Protein AF-A0A4D7QNJ4-F1 (afdb_monomer_lite)

Structure (mmCIF, N/CA/C/O backbone):
data_AF-A0A4D7QNJ4-F1
#
_entry.id   AF-A0A4D7QNJ4-F1
#
loop_
_atom_site.group_PDB
_atom_site.id
_atom_site.type_symbol
_atom_site.label_atom_id
_atom_site.label_alt_id
_atom_site.label_comp_id
_atom_site.label_asym_id
_atom_site.label_entity_id
_atom_site.label_seq_id
_atom_site.pdbx_PDB_ins_code
_atom_site.Cartn_x
_atom_site.Cartn_y
_atom_site.Cartn_z
_atom_site.occupancy
_atom_site.B_iso_or_equiv
_atom_site.auth_seq_id
_atom_site.auth_comp_id
_atom_site.auth_asym_id
_atom_site.auth_atom_id
_atom_site.pdbx_PDB_model_num
ATOM 1 N N . MET A 1 1 ? 56.935 -8.175 -18.388 1.00 33.28 1 MET A N 1
ATOM 2 C CA . MET A 1 1 ? 55.769 -8.968 -18.833 1.00 33.28 1 MET A CA 1
ATOM 3 C C . MET A 1 1 ? 54.523 -8.322 -18.253 1.00 33.28 1 MET A C 1
ATOM 5 O O . MET A 1 1 ? 54.453 -8.173 -17.042 1.00 33.28 1 MET A O 1
ATOM 9 N N . ALA A 1 2 ? 53.622 -7.830 -19.104 1.00 36.97 2 ALA A N 1
ATOM 10 C CA . ALA A 1 2 ? 52.395 -7.164 -18.676 1.00 36.97 2 ALA A CA 1
ATOM 11 C C . ALA A 1 2 ? 51.372 -8.217 -18.231 1.00 36.97 2 ALA A C 1
ATOM 13 O O . ALA A 1 2 ? 51.020 -9.105 -19.008 1.00 36.97 2 ALA A O 1
ATOM 14 N N . VAL A 1 3 ? 50.931 -8.133 -16.978 1.00 37.56 3 VAL A N 1
ATOM 15 C CA . VAL A 1 3 ? 49.888 -9.000 -16.424 1.00 37.56 3 VAL A CA 1
ATOM 16 C C . VAL A 1 3 ? 48.551 -8.547 -17.014 1.00 37.56 3 VAL A C 1
ATOM 18 O O . VAL A 1 3 ? 48.117 -7.421 -16.780 1.00 37.56 3 VAL A O 1
ATOM 21 N N . LYS A 1 4 ? 47.920 -9.404 -17.824 1.00 42.66 4 LYS A N 1
ATOM 22 C CA . LYS A 1 4 ? 46.529 -9.218 -18.259 1.00 42.66 4 LYS A CA 1
ATOM 23 C C . LYS A 1 4 ? 45.621 -9.396 -17.036 1.00 42.66 4 LYS A C 1
ATOM 25 O O . LYS A 1 4 ? 45.792 -10.395 -16.339 1.00 42.66 4 LYS A O 1
ATOM 30 N N . PRO A 1 5 ? 44.674 -8.486 -16.758 1.00 44.09 5 PRO A N 1
ATOM 31 C CA . PRO A 1 5 ? 43.728 -8.709 -15.680 1.00 44.09 5 PRO A CA 1
ATOM 32 C C . PRO A 1 5 ? 42.749 -9.805 -16.106 1.00 44.09 5 PRO A C 1
ATOM 34 O O . PRO A 1 5 ? 42.059 -9.689 -17.120 1.00 44.09 5 PRO A O 1
ATOM 37 N N . GLU A 1 6 ? 42.745 -10.886 -15.335 1.00 45.19 6 GLU A N 1
ATOM 38 C CA . GLU A 1 6 ? 41.822 -12.008 -15.446 1.00 45.19 6 GLU A CA 1
ATOM 39 C C . GLU A 1 6 ? 40.376 -11.500 -15.343 1.00 45.19 6 GLU A C 1
ATOM 41 O O . GLU A 1 6 ? 39.986 -10.813 -14.394 1.00 45.19 6 GLU A O 1
ATOM 46 N N . SER A 1 7 ? 39.570 -11.842 -16.344 1.00 47.09 7 SER A N 1
ATOM 47 C CA . SER A 1 7 ? 38.121 -11.672 -16.368 1.00 47.09 7 SER A CA 1
ATOM 48 C C . SER A 1 7 ? 37.481 -12.577 -15.310 1.00 47.09 7 SER A C 1
ATOM 50 O O . SER A 1 7 ? 37.062 -13.689 -15.616 1.00 47.09 7 SER A O 1
ATOM 52 N N . GLY A 1 8 ? 37.468 -12.143 -14.049 1.00 48.84 8 GLY A N 1
ATOM 53 C CA . GLY A 1 8 ? 37.018 -13.010 -12.955 1.00 48.84 8 GLY A CA 1
ATOM 54 C C . GLY A 1 8 ? 36.753 -12.333 -11.613 1.00 48.84 8 GLY A C 1
ATOM 55 O O . GLY A 1 8 ? 36.593 -13.024 -10.613 1.00 48.84 8 GLY A O 1
ATOM 56 N N . ALA A 1 9 ? 36.683 -11.002 -11.547 1.00 50.28 9 ALA A N 1
ATOM 57 C CA . ALA A 1 9 ? 36.189 -10.331 -10.351 1.00 50.28 9 ALA A CA 1
ATOM 58 C C . ALA A 1 9 ? 34.663 -10.220 -10.458 1.00 50.28 9 ALA A C 1
ATOM 60 O O . ALA A 1 9 ? 34.171 -9.390 -11.222 1.00 50.28 9 ALA A O 1
ATOM 61 N N . HIS A 1 10 ? 33.914 -11.036 -9.706 1.00 58.84 10 HIS A N 1
ATOM 62 C CA . HIS A 1 10 ? 32.511 -10.743 -9.398 1.00 58.84 10 HIS A CA 1
ATOM 63 C C . HIS A 1 10 ? 32.478 -9.401 -8.660 1.00 58.84 10 HIS A C 1
ATOM 65 O O . HIS A 1 10 ? 32.550 -9.334 -7.434 1.00 58.84 10 HIS A O 1
ATOM 71 N N . GLN A 1 11 ? 32.448 -8.308 -9.417 1.00 59.81 11 GLN A N 1
ATOM 72 C CA . GLN A 1 11 ? 32.118 -7.019 -8.853 1.00 59.81 11 GLN A CA 1
ATOM 73 C C . GLN A 1 11 ? 30.676 -7.113 -8.359 1.00 59.81 11 GLN A C 1
ATOM 75 O O . GLN A 1 11 ? 29.846 -7.722 -9.042 1.00 59.81 11 GLN A O 1
ATOM 80 N N . PRO A 1 12 ? 30.359 -6.554 -7.180 1.00 74.50 12 PRO A N 1
ATOM 81 C CA . PRO A 1 12 ? 28.977 -6.500 -6.736 1.00 74.50 12 PRO A CA 1
ATOM 82 C C . PRO A 1 12 ? 28.162 -5.833 -7.843 1.00 74.50 12 PRO A C 1
ATOM 84 O O . PRO A 1 12 ? 28.628 -4.872 -8.456 1.00 74.50 12 PRO A O 1
ATOM 87 N N . GLU A 1 13 ? 26.967 -6.345 -8.123 1.00 69.12 13 GLU A N 1
ATOM 88 C CA . GLU A 1 13 ? 26.179 -5.924 -9.289 1.00 69.12 13 GLU A CA 1
ATOM 89 C C . GLU A 1 13 ? 25.971 -4.404 -9.355 1.00 69.12 13 GLU A C 1
ATOM 91 O O . GLU A 1 13 ? 25.893 -3.837 -10.439 1.00 69.12 13 GLU A O 1
ATOM 96 N N . ALA A 1 14 ? 25.979 -3.723 -8.204 1.00 72.19 14 ALA A N 1
ATOM 97 C CA . ALA A 1 14 ? 25.961 -2.266 -8.109 1.00 72.19 14 ALA A CA 1
ATOM 98 C C . ALA A 1 14 ? 27.151 -1.580 -8.812 1.00 72.19 14 ALA A C 1
ATOM 100 O O . ALA A 1 14 ? 26.962 -0.560 -9.471 1.00 72.19 14 ALA A O 1
ATOM 101 N N . LEU A 1 15 ? 28.365 -2.129 -8.701 1.00 76.94 15 LEU A N 1
ATOM 102 C CA . LEU A 1 15 ? 29.566 -1.608 -9.362 1.00 76.94 15 LEU A CA 1
ATOM 103 C C . LEU A 1 15 ? 29.558 -1.909 -10.864 1.00 76.94 15 LEU A C 1
ATOM 105 O O . LEU A 1 15 ? 29.879 -1.027 -11.658 1.00 76.94 15 LEU A O 1
ATOM 109 N N . ALA A 1 16 ? 29.130 -3.111 -11.259 1.00 76.31 16 ALA A N 1
ATOM 110 C CA . ALA A 1 16 ? 28.972 -3.464 -12.670 1.00 76.31 16 ALA A CA 1
ATOM 111 C C . ALA A 1 16 ? 27.920 -2.571 -13.355 1.00 76.31 16 ALA A C 1
ATOM 113 O O . ALA A 1 16 ? 28.169 -2.021 -14.426 1.00 76.31 16 ALA A O 1
ATOM 114 N N . LEU A 1 17 ? 26.783 -2.349 -12.689 1.00 74.50 17 LEU A N 1
ATOM 115 C CA . LEU A 1 17 ? 25.724 -1.457 -13.147 1.00 74.50 17 LEU A CA 1
ATOM 116 C C . LEU A 1 17 ? 26.192 0.002 -13.234 1.00 74.50 17 LEU A C 1
ATOM 118 O O . LEU A 1 17 ? 25.861 0.683 -14.199 1.00 74.50 17 LEU A O 1
ATOM 122 N N . ALA A 1 18 ? 26.961 0.487 -12.256 1.00 78.12 18 ALA A N 1
ATOM 123 C CA . ALA A 1 18 ? 27.496 1.847 -12.277 1.00 78.12 18 ALA A CA 1
ATOM 124 C C . ALA A 1 18 ? 28.514 2.050 -13.412 1.00 78.12 18 ALA A C 1
ATOM 126 O O . ALA A 1 18 ? 28.457 3.059 -14.117 1.00 78.12 18 ALA A O 1
ATOM 127 N N . ALA A 1 19 ? 29.416 1.084 -13.615 1.00 78.81 19 ALA A N 1
ATOM 128 C CA . ALA A 1 19 ? 30.393 1.116 -14.700 1.00 78.81 19 ALA A CA 1
ATOM 129 C C . ALA A 1 19 ? 29.715 1.090 -16.076 1.00 78.81 19 ALA A C 1
ATOM 131 O O . ALA A 1 19 ? 30.128 1.817 -16.980 1.00 78.81 19 ALA A O 1
ATOM 132 N N . GLU A 1 20 ? 28.655 0.297 -16.225 1.00 76.00 20 GLU A N 1
ATOM 133 C CA . GLU A 1 20 ? 27.904 0.229 -17.472 1.00 76.00 20 GLU A CA 1
ATOM 134 C C . GLU A 1 20 ? 27.041 1.485 -17.681 1.00 76.00 20 GLU A C 1
ATOM 136 O O . GLU A 1 20 ? 27.104 2.099 -18.741 1.00 76.00 20 GLU A O 1
ATOM 141 N N . ALA A 1 21 ? 26.345 1.988 -16.655 1.00 78.88 21 ALA A N 1
ATOM 142 C CA . ALA A 1 21 ? 25.593 3.243 -16.746 1.00 78.88 21 ALA A CA 1
ATOM 143 C C . ALA A 1 21 ? 26.484 4.437 -17.133 1.00 78.88 21 ALA A C 1
ATOM 145 O O . ALA A 1 21 ? 26.067 5.283 -17.923 1.00 78.88 21 ALA A O 1
ATOM 146 N N . ALA A 1 22 ? 27.727 4.496 -16.642 1.00 82.12 22 ALA A N 1
ATOM 147 C CA . ALA A 1 22 ? 28.691 5.525 -17.037 1.00 82.12 22 ALA A CA 1
ATOM 148 C C . ALA A 1 22 ? 29.005 5.498 -18.546 1.00 82.12 22 ALA A C 1
ATOM 150 O O . ALA A 1 22 ? 29.187 6.554 -19.151 1.00 82.12 22 ALA A O 1
ATOM 151 N N . ARG A 1 23 ? 29.015 4.312 -19.171 1.00 82.06 23 ARG A N 1
ATOM 152 C CA . ARG A 1 23 ? 29.205 4.146 -20.624 1.00 82.06 23 ARG A CA 1
ATOM 153 C C . ARG A 1 23 ? 27.970 4.558 -21.428 1.00 82.06 23 ARG A C 1
ATOM 155 O O . ARG A 1 23 ? 28.117 5.029 -22.550 1.00 82.06 23 ARG A O 1
ATOM 162 N N . HIS A 1 24 ? 26.779 4.458 -20.838 1.00 81.25 24 HIS A N 1
ATOM 163 C CA . HIS A 1 24 ? 25.489 4.823 -21.449 1.00 81.25 24 HIS A CA 1
ATOM 164 C C . HIS A 1 24 ? 24.980 6.209 -21.014 1.00 81.25 24 HIS A C 1
ATOM 166 O O . HIS A 1 24 ? 23.781 6.438 -20.849 1.00 81.25 24 HIS A O 1
ATOM 172 N N . GLY A 1 25 ? 25.892 7.164 -20.802 1.00 80.94 25 GLY A N 1
ATOM 173 C CA . GLY A 1 25 ? 25.535 8.558 -20.502 1.00 80.94 25 GLY A CA 1
ATOM 174 C C . GLY A 1 25 ? 24.864 8.760 -19.138 1.00 80.94 25 GLY A C 1
ATOM 175 O O . GLY A 1 25 ? 24.041 9.659 -18.977 1.00 80.94 25 GLY A O 1
ATOM 176 N N . GLY A 1 26 ? 25.180 7.904 -18.165 1.00 78.31 26 GLY A N 1
ATOM 177 C CA . GLY A 1 26 ? 24.622 7.929 -16.811 1.00 78.31 26 GLY A CA 1
ATOM 178 C C . GLY A 1 26 ? 23.257 7.252 -16.679 1.00 78.31 26 GLY A C 1
ATOM 179 O O . GLY A 1 26 ? 22.684 7.257 -15.590 1.00 78.31 26 GLY A O 1
ATOM 180 N N . LYS A 1 27 ? 22.722 6.663 -17.756 1.00 77.56 27 LYS A N 1
ATOM 181 C CA . LYS A 1 27 ? 21.469 5.903 -17.714 1.00 77.56 27 LYS A CA 1
ATOM 182 C C . LYS A 1 27 ? 21.762 4.421 -17.567 1.00 77.56 27 LYS A C 1
ATOM 184 O O . LYS A 1 27 ? 22.600 3.868 -18.270 1.00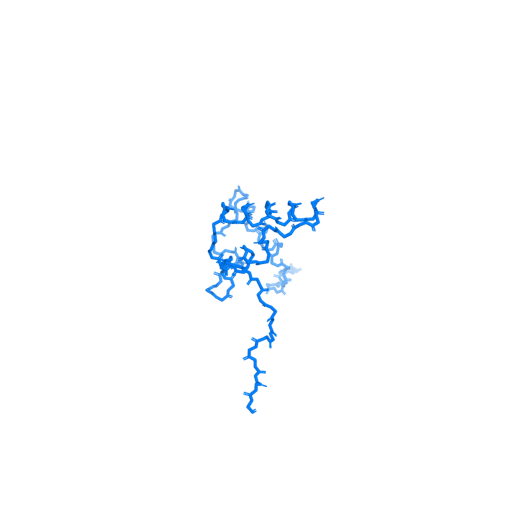 77.56 27 LYS A O 1
ATOM 189 N N . LYS A 1 28 ? 21.038 3.782 -16.654 1.00 73.94 28 LYS A N 1
ATOM 190 C CA . LYS A 1 28 ? 21.017 2.329 -16.526 1.00 73.94 28 LYS A CA 1
ATOM 191 C C . LYS A 1 28 ? 20.479 1.718 -17.832 1.00 73.94 28 LYS A C 1
ATOM 193 O O . LYS A 1 28 ? 19.373 2.093 -18.219 1.00 73.94 28 LYS A O 1
ATOM 198 N N . PRO A 1 29 ? 21.216 0.800 -18.476 1.00 75.38 29 PRO A N 1
ATOM 199 C CA . PRO A 1 29 ? 20.691 0.026 -19.597 1.00 75.38 29 PRO A CA 1
ATOM 200 C C . PRO A 1 29 ? 19.540 -0.883 -19.157 1.00 75.38 29 PRO A C 1
ATOM 202 O O . PRO A 1 29 ? 19.552 -1.399 -18.036 1.00 75.38 29 PRO A O 1
ATOM 205 N N . ASP A 1 30 ? 18.560 -1.084 -20.037 1.00 74.75 30 ASP A N 1
ATOM 206 C CA . ASP A 1 30 ? 17.345 -1.859 -19.744 1.00 74.75 30 ASP A CA 1
ATOM 207 C C . ASP A 1 30 ? 17.626 -3.353 -19.497 1.00 74.75 30 ASP A C 1
ATOM 209 O O . ASP A 1 30 ? 16.863 -4.029 -18.808 1.00 74.75 30 ASP A O 1
ATOM 213 N N . ASP A 1 31 ? 18.732 -3.864 -20.038 1.00 72.50 31 ASP A N 1
ATOM 214 C CA . ASP A 1 31 ? 19.177 -5.258 -19.973 1.00 72.50 31 ASP A CA 1
ATOM 215 C C . ASP A 1 31 ? 20.095 -5.565 -18.777 1.00 72.50 31 ASP A C 1
ATOM 217 O O . ASP A 1 31 ? 20.402 -6.729 -18.511 1.00 72.50 31 ASP A O 1
ATOM 221 N N . VAL A 1 32 ? 20.514 -4.546 -18.020 1.00 71.94 32 VAL A N 1
ATOM 222 C CA . VAL A 1 32 ? 21.454 -4.702 -16.903 1.00 71.94 32 VAL A CA 1
ATOM 223 C C . VAL A 1 32 ? 20.718 -4.599 -15.570 1.00 71.94 32 VAL A C 1
ATOM 225 O O . VAL A 1 32 ? 20.144 -3.569 -15.242 1.00 71.94 32 VAL A O 1
ATOM 228 N N . GLY A 1 33 ? 20.791 -5.636 -14.733 1.00 69.44 33 GLY A N 1
ATOM 229 C CA . GLY A 1 33 ? 20.267 -5.654 -13.359 1.00 69.44 33 GLY A CA 1
ATOM 230 C C . GLY A 1 33 ? 18.942 -6.406 -13.181 1.00 69.44 33 GLY A C 1
ATOM 231 O O . GLY A 1 33 ? 18.365 -6.933 -14.125 1.00 69.44 33 GLY A O 1
ATOM 232 N N . LEU A 1 34 ? 18.459 -6.480 -11.936 1.00 75.69 34 LEU A N 1
ATOM 233 C CA . LEU A 1 34 ? 17.281 -7.284 -11.593 1.00 75.69 34 LEU A CA 1
ATOM 234 C C . LEU A 1 34 ? 15.982 -6.659 -12.123 1.00 75.69 34 LEU A C 1
ATOM 236 O O . LEU A 1 34 ? 15.638 -5.526 -11.775 1.00 75.69 34 LEU A O 1
ATOM 240 N N . VAL A 1 35 ? 15.240 -7.431 -12.919 1.00 79.94 35 VAL A N 1
ATOM 241 C CA . VAL A 1 35 ? 13.874 -7.117 -13.357 1.00 79.94 35 VAL A CA 1
ATOM 242 C C . VAL A 1 35 ? 12.895 -7.955 -12.545 1.00 79.94 35 VAL A C 1
ATOM 244 O O . VAL A 1 35 ? 13.136 -9.133 -12.267 1.00 79.94 35 VAL A O 1
ATOM 247 N N . ALA A 1 36 ? 11.777 -7.351 -12.145 1.00 82.12 36 ALA A N 1
ATOM 248 C CA . ALA A 1 36 ? 10.740 -8.077 -11.433 1.00 82.12 36 ALA A CA 1
ATOM 249 C C . ALA A 1 36 ? 10.159 -9.184 -12.329 1.00 82.12 36 ALA A C 1
ATOM 251 O O . ALA A 1 36 ? 9.672 -8.937 -13.430 1.00 82.12 36 ALA A O 1
ATOM 252 N N . THR A 1 37 ? 10.204 -10.419 -11.838 1.00 84.56 37 THR A N 1
ATOM 253 C CA . THR A 1 37 ? 9.528 -11.560 -12.468 1.00 84.56 37 THR A CA 1
ATOM 254 C C . THR A 1 37 ? 8.050 -11.540 -12.084 1.00 84.56 37 THR A C 1
ATOM 256 O O . THR A 1 37 ? 7.715 -10.916 -11.083 1.00 84.56 37 THR A O 1
ATOM 259 N N . PRO A 1 38 ? 7.149 -12.292 -12.737 1.00 85.94 38 PRO A N 1
ATOM 260 C CA . PRO A 1 38 ? 5.762 -12.402 -12.272 1.00 85.94 38 PRO A CA 1
ATOM 261 C C . PRO A 1 38 ? 5.624 -12.831 -10.799 1.00 85.94 38 PRO A C 1
ATOM 263 O O . PRO A 1 38 ? 4.643 -12.489 -10.152 1.00 85.94 38 PRO A O 1
ATOM 266 N N . LYS A 1 39 ? 6.619 -13.550 -10.250 1.00 84.81 39 LYS A N 1
ATOM 267 C CA . LYS A 1 39 ? 6.658 -13.965 -8.836 1.00 84.81 39 LYS A CA 1
ATOM 268 C C . LYS A 1 39 ? 7.056 -12.843 -7.872 1.00 84.81 39 LYS A C 1
ATOM 270 O O . LYS A 1 39 ? 6.752 -12.934 -6.690 1.00 84.81 39 LYS A O 1
ATOM 275 N N . THR A 1 40 ? 7.781 -11.838 -8.357 1.00 85.69 40 THR A N 1
ATOM 276 C CA . THR A 1 40 ? 8.302 -10.706 -7.569 1.00 85.69 40 THR A CA 1
ATOM 277 C C . THR A 1 40 ? 7.751 -9.362 -8.040 1.00 85.69 40 THR A C 1
ATOM 279 O O . THR A 1 40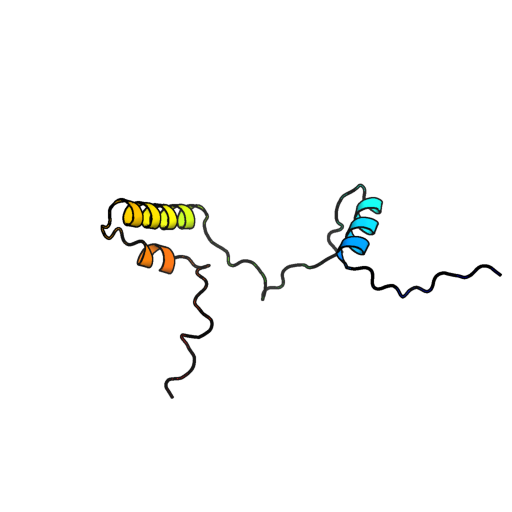 ? 8.143 -8.315 -7.530 1.00 85.69 40 THR A O 1
ATOM 282 N N . ALA A 1 41 ? 6.846 -9.387 -9.017 1.00 86.94 41 ALA A N 1
ATOM 283 C CA . ALA A 1 41 ? 6.155 -8.223 -9.522 1.00 86.94 41 ALA A CA 1
ATOM 284 C C . ALA A 1 41 ? 5.299 -7.620 -8.404 1.00 86.94 41 ALA A C 1
ATOM 286 O O . ALA A 1 41 ? 4.700 -8.359 -7.615 1.00 86.94 41 ALA A O 1
ATOM 287 N N . PRO A 1 42 ? 5.226 -6.283 -8.325 1.00 83.69 42 PRO A N 1
ATOM 288 C CA . PRO A 1 42 ? 4.348 -5.637 -7.370 1.00 83.69 42 PRO A CA 1
ATOM 289 C C . PRO A 1 42 ? 2.899 -6.043 -7.648 1.00 83.69 42 PRO A C 1
ATOM 291 O O . PRO A 1 42 ? 2.455 -6.078 -8.798 1.00 83.69 42 PRO A O 1
ATOM 294 N N . VAL A 1 43 ? 2.148 -6.315 -6.584 1.00 88.56 43 VAL A N 1
ATOM 295 C CA . VAL A 1 43 ? 0.703 -6.517 -6.692 1.00 88.56 43 VAL A CA 1
ATOM 296 C C . VAL A 1 43 ? 0.069 -5.176 -7.049 1.00 88.56 43 VAL A C 1
ATOM 298 O O . VAL A 1 43 ? 0.266 -4.179 -6.351 1.00 88.56 43 VAL A O 1
ATOM 301 N N . GLN A 1 44 ? -0.671 -5.135 -8.156 1.00 89.44 44 GLN A N 1
ATOM 302 C CA . GLN A 1 44 ? -1.342 -3.911 -8.577 1.00 89.44 44 GLN A CA 1
ATOM 303 C C . GLN A 1 44 ? -2.420 -3.512 -7.569 1.00 89.44 44 GLN A C 1
ATOM 305 O O . GLN A 1 44 ? -3.236 -4.323 -7.137 1.00 89.44 44 GLN A O 1
ATOM 310 N N . THR A 1 45 ? -2.422 -2.233 -7.206 1.00 89.62 45 THR A N 1
ATOM 311 C CA . THR A 1 45 ? -3.314 -1.665 -6.196 1.00 89.62 45 THR A CA 1
ATOM 312 C C . THR A 1 45 ? -3.551 -0.186 -6.487 1.00 89.62 45 THR A C 1
ATOM 314 O O . THR A 1 45 ? -2.753 0.468 -7.163 1.00 89.62 45 THR A O 1
ATOM 317 N N . SER A 1 46 ? -4.658 0.355 -5.987 1.00 93.88 46 SER A N 1
ATOM 318 C CA . SER A 1 46 ? -5.020 1.758 -6.187 1.00 93.88 46 SER A CA 1
ATOM 319 C C . SER A 1 46 ? -4.454 2.625 -5.064 1.00 93.88 46 SER A C 1
ATOM 321 O O . SER A 1 46 ? -4.739 2.371 -3.894 1.00 93.88 46 SER A O 1
ATOM 323 N N . SER A 1 47 ? -3.735 3.702 -5.409 1.00 94.75 47 SER A N 1
ATOM 324 C CA . SER A 1 47 ? -3.284 4.700 -4.421 1.00 94.75 47 SER A CA 1
ATOM 325 C C . SER A 1 47 ? -4.462 5.259 -3.622 1.00 94.75 47 SER A C 1
ATOM 327 O O . SER A 1 47 ? -4.442 5.252 -2.399 1.00 94.75 47 SER A O 1
ATOM 329 N N . ALA A 1 48 ? -5.558 5.611 -4.298 1.00 96.19 48 ALA A N 1
ATOM 330 C CA . ALA A 1 48 ? -6.746 6.141 -3.636 1.00 96.19 48 ALA A CA 1
ATOM 331 C C . ALA A 1 48 ? -7.391 5.134 -2.665 1.00 96.19 48 ALA A C 1
ATOM 333 O O . ALA A 1 48 ? -8.007 5.531 -1.677 1.00 96.19 48 ALA A O 1
ATOM 334 N N . ALA A 1 49 ? -7.286 3.827 -2.932 1.00 95.00 49 ALA A N 1
ATOM 335 C CA . ALA A 1 49 ? -7.755 2.811 -1.991 1.00 95.00 49 ALA A CA 1
ATOM 336 C C . ALA A 1 49 ? -6.880 2.766 -0.730 1.00 95.00 49 ALA A C 1
ATOM 338 O O . ALA A 1 49 ? -7.423 2.704 0.375 1.00 95.00 49 ALA A O 1
ATOM 339 N N . LYS A 1 50 ? -5.555 2.880 -0.888 1.00 94.81 50 LYS A N 1
ATOM 340 C CA . LYS A 1 50 ? -4.609 2.976 0.233 1.00 94.81 50 LYS A CA 1
ATOM 341 C C . LYS A 1 50 ? -4.863 4.208 1.086 1.00 94.81 50 LYS A C 1
ATOM 343 O O . LYS A 1 50 ? -4.966 4.085 2.302 1.00 94.81 50 LYS A O 1
ATOM 348 N N . ASP A 1 51 ? -5.056 5.359 0.453 1.00 97.81 51 ASP A N 1
ATOM 349 C CA . ASP A 1 51 ? -5.303 6.620 1.153 1.00 97.81 51 ASP A CA 1
ATOM 350 C C . ASP A 1 51 ? -6.575 6.546 2.007 1.00 97.81 51 ASP A C 1
ATOM 352 O O . ASP A 1 51 ? -6.597 6.978 3.162 1.00 97.81 51 ASP A O 1
ATOM 356 N N . ARG A 1 52 ? -7.637 5.922 1.476 1.00 96.75 52 ARG A N 1
ATOM 357 C CA . ARG A 1 52 ? -8.882 5.689 2.224 1.00 96.75 52 ARG A CA 1
ATOM 358 C C . ARG A 1 52 ? -8.683 4.758 3.419 1.00 96.75 52 ARG A C 1
ATOM 360 O O . ARG A 1 52 ? -9.200 5.056 4.495 1.00 96.75 52 ARG A O 1
ATOM 367 N N . ALA A 1 53 ? -7.963 3.650 3.245 1.00 96.50 53 ALA A N 1
ATOM 368 C CA . ALA A 1 53 ? -7.676 2.725 4.341 1.00 96.50 53 ALA A CA 1
ATOM 369 C C . ALA A 1 53 ? -6.833 3.406 5.432 1.00 96.50 53 ALA A C 1
ATOM 371 O O . ALA A 1 53 ? -7.200 3.364 6.605 1.00 96.50 53 ALA A O 1
ATOM 372 N N . ALA A 1 54 ? -5.776 4.125 5.043 1.00 96.88 54 ALA A N 1
ATOM 373 C CA . ALA A 1 54 ? -4.919 4.874 5.959 1.00 96.88 54 ALA A CA 1
ATOM 374 C C . ALA A 1 54 ? -5.697 5.952 6.727 1.00 96.88 54 ALA A C 1
ATOM 376 O O . ALA A 1 54 ? -5.544 6.087 7.938 1.00 96.88 54 ALA A O 1
ATOM 377 N N . THR A 1 55 ? -6.590 6.676 6.047 1.00 97.94 55 THR A N 1
ATOM 378 C CA . THR A 1 55 ? -7.444 7.687 6.687 1.00 97.94 55 THR A CA 1
ATOM 379 C C . THR A 1 55 ? -8.289 7.075 7.801 1.00 97.94 55 THR A C 1
ATOM 381 O O . THR A 1 55 ? -8.377 7.647 8.884 1.00 97.94 55 THR A O 1
ATOM 384 N N . LYS A 1 56 ? -8.882 5.898 7.566 1.00 97.38 56 LYS A N 1
ATOM 385 C CA . LYS A 1 56 ? -9.664 5.200 8.592 1.00 97.38 56 LYS A CA 1
ATOM 386 C C . LYS A 1 56 ? -8.798 4.787 9.775 1.00 97.38 56 LYS A C 1
ATOM 388 O O . LYS A 1 56 ? -9.171 5.103 10.895 1.00 97.38 56 LYS A O 1
ATOM 393 N N . VAL A 1 57 ? -7.626 4.189 9.536 1.00 97.62 57 VAL A N 1
ATOM 394 C CA . VAL A 1 57 ? -6.669 3.832 10.605 1.00 97.62 57 VAL A CA 1
ATOM 395 C C . VAL A 1 57 ? -6.343 5.042 11.480 1.00 97.62 57 VAL A C 1
ATOM 397 O O . VAL A 1 57 ? -6.422 4.966 12.704 1.00 97.62 57 VAL A O 1
ATOM 400 N N . LEU A 1 58 ? -6.019 6.178 10.858 1.00 97.75 58 LEU A N 1
ATOM 401 C CA . LEU A 1 58 ? -5.694 7.406 11.582 1.00 97.75 58 LEU A CA 1
ATOM 402 C C . LEU A 1 58 ? -6.897 7.935 12.375 1.00 97.75 58 LEU A C 1
ATOM 404 O O . LEU A 1 58 ? -6.747 8.336 13.528 1.00 97.75 58 LEU A O 1
ATOM 408 N N . GLN A 1 59 ? -8.098 7.911 11.793 1.00 97.88 59 GLN A N 1
ATOM 409 C CA . GLN A 1 59 ? -9.318 8.334 12.484 1.00 97.88 59 GLN A CA 1
ATOM 410 C C . GLN A 1 59 ? -9.657 7.432 13.675 1.00 97.88 59 GLN A C 1
ATOM 412 O O . GLN A 1 59 ? -10.059 7.947 14.719 1.00 97.88 59 GLN A O 1
ATOM 417 N N . GLU A 1 60 ? -9.498 6.114 13.553 1.00 97.75 60 GLU A N 1
ATOM 418 C CA . GLU A 1 60 ? -9.694 5.188 14.675 1.00 97.75 60 GLU A CA 1
ATOM 419 C C . GLU A 1 60 ? -8.676 5.430 15.777 1.00 97.75 60 GLU A C 1
ATOM 421 O O . GLU A 1 60 ? -9.065 5.602 16.929 1.00 97.75 60 GLU A O 1
ATOM 426 N N . GLY A 1 61 ? -7.391 5.529 15.424 1.00 96.69 61 GLY A N 1
ATOM 427 C CA . GLY A 1 61 ? -6.318 5.760 16.389 1.00 96.69 61 GLY A CA 1
ATOM 428 C C . GLY A 1 61 ? -6.494 7.061 17.175 1.00 96.69 61 GLY A C 1
ATOM 429 O O . GLY A 1 61 ? -6.235 7.094 18.374 1.00 96.69 61 GLY A O 1
ATOM 430 N N . VAL A 1 62 ? -6.991 8.120 16.526 1.00 97.62 62 VAL A N 1
ATOM 431 C CA . VAL A 1 62 ? -7.258 9.411 17.185 1.00 97.62 62 VAL A CA 1
ATOM 432 C C . VAL A 1 62 ? -8.543 9.387 18.012 1.00 97.62 62 VAL A C 1
ATOM 434 O O . VAL A 1 62 ? -8.590 9.972 19.091 1.00 97.62 62 VAL A O 1
ATOM 437 N N . THR A 1 63 ? -9.614 8.765 17.512 1.00 96.69 63 THR A N 1
ATOM 438 C CA . THR A 1 63 ? -10.937 8.854 18.159 1.00 96.69 63 THR A CA 1
ATOM 439 C C . THR A 1 63 ? -11.226 7.726 19.144 1.00 96.69 63 THR A C 1
ATOM 441 O O . THR A 1 63 ? -12.181 7.840 19.913 1.00 96.69 63 THR A O 1
ATOM 444 N N . GLY A 1 64 ? -10.459 6.634 19.103 1.00 95.81 64 GLY A N 1
ATOM 445 C CA . GLY A 1 64 ? -10.719 5.404 19.856 1.00 95.81 64 GLY A CA 1
ATOM 446 C C . GLY A 1 64 ? -12.021 4.698 19.460 1.00 95.81 64 GLY A C 1
ATOM 447 O O . GLY A 1 64 ? -12.474 3.802 20.168 1.00 95.81 64 GLY A O 1
ATOM 448 N N . LYS A 1 65 ? -12.663 5.124 18.366 1.00 96.50 65 LYS A N 1
ATOM 449 C CA . LYS A 1 65 ? -13.924 4.571 17.863 1.00 96.50 65 LYS A CA 1
ATOM 450 C C . LYS A 1 65 ? -13.658 3.787 16.595 1.00 96.50 65 LYS A C 1
ATOM 452 O O . LYS A 1 65 ? -12.884 4.248 15.767 1.00 96.50 65 LYS A O 1
ATOM 457 N N . ASP A 1 66 ? -14.384 2.692 16.413 1.00 95.12 66 ASP A N 1
ATOM 458 C CA . ASP A 1 66 ? -14.369 1.919 15.173 1.00 95.12 66 ASP A CA 1
ATOM 459 C C . ASP A 1 66 ? -14.848 2.774 13.976 1.00 95.12 66 ASP A C 1
ATOM 461 O O . ASP A 1 66 ? -15.888 3.445 14.025 1.00 95.12 66 ASP A O 1
ATOM 465 N N . LYS A 1 67 ? -14.049 2.781 12.907 1.00 95.94 67 LYS A N 1
ATOM 466 C CA . LYS A 1 67 ? -14.273 3.415 11.596 1.00 95.94 67 LYS A CA 1
ATOM 467 C C . LYS A 1 67 ? -14.119 2.399 10.451 1.00 95.94 67 LYS A C 1
ATOM 469 O O . LYS A 1 67 ? -14.092 2.794 9.276 1.00 95.94 67 LYS A O 1
ATOM 474 N N . GLY A 1 68 ? -14.045 1.106 10.760 1.00 96.12 68 GLY A N 1
ATOM 475 C CA . GLY A 1 68 ? -13.839 0.014 9.820 1.00 96.12 68 GLY A CA 1
ATOM 476 C C . GLY A 1 68 ? -12.466 0.030 9.145 1.00 96.12 68 GLY A C 1
ATOM 477 O O . GLY A 1 68 ? -12.394 -0.184 7.930 1.00 96.12 68 GLY A O 1
ATOM 478 N N . ALA A 1 69 ? -11.395 0.335 9.879 1.00 95.31 69 ALA A N 1
ATOM 479 C CA . ALA A 1 69 ? -10.027 0.346 9.376 1.00 95.31 69 ALA A CA 1
ATOM 480 C C . ALA A 1 69 ? -9.557 -1.063 9.002 1.00 95.31 69 ALA A C 1
ATOM 482 O O . ALA A 1 69 ? -9.096 -1.247 7.879 1.00 95.31 69 ALA A O 1
ATOM 483 N N . GLU A 1 70 ? -9.759 -2.060 9.869 1.00 93.38 70 GLU A N 1
ATOM 484 C CA . GLU A 1 70 ? -9.434 -3.474 9.594 1.00 93.38 70 GLU A CA 1
ATOM 485 C C . GLU A 1 70 ? -10.061 -3.949 8.276 1.00 93.38 70 GLU A C 1
ATOM 487 O O . GLU A 1 70 ? -9.356 -4.381 7.364 1.00 93.38 70 GLU A O 1
ATOM 492 N N . ALA A 1 71 ? -11.372 -3.740 8.117 1.00 93.81 71 ALA A N 1
ATOM 493 C CA . ALA A 1 71 ? -12.095 -4.104 6.901 1.00 93.81 71 ALA A CA 1
ATOM 494 C C . ALA A 1 71 ? -11.593 -3.344 5.657 1.00 93.81 71 ALA A C 1
ATOM 496 O O . ALA A 1 71 ? -11.570 -3.889 4.553 1.00 93.81 71 ALA A O 1
ATOM 497 N N . ALA A 1 72 ? -11.186 -2.080 5.812 1.00 94.00 72 ALA A N 1
ATOM 498 C CA . ALA A 1 72 ? -10.635 -1.295 4.711 1.00 94.00 72 ALA A CA 1
ATOM 499 C C . ALA A 1 72 ? -9.234 -1.765 4.297 1.00 94.00 72 ALA A C 1
ATOM 501 O O . ALA A 1 72 ? -8.924 -1.733 3.108 1.00 94.00 72 ALA A O 1
ATOM 502 N N . ILE A 1 73 ? -8.412 -2.211 5.250 1.00 93.38 73 ILE A N 1
ATOM 503 C CA . ILE A 1 73 ? -7.099 -2.802 4.977 1.00 93.38 73 ILE A CA 1
ATOM 504 C C . ILE A 1 73 ? -7.277 -4.185 4.333 1.00 93.38 73 ILE A C 1
ATOM 506 O O . ILE A 1 73 ? -6.591 -4.491 3.363 1.00 93.38 73 ILE A O 1
ATOM 510 N N . ASP A 1 74 ? -8.220 -5.006 4.809 1.00 92.62 74 ASP A N 1
ATOM 511 C CA . ASP A 1 74 ? -8.509 -6.339 4.247 1.00 92.62 74 ASP A CA 1
ATOM 512 C C . ASP A 1 74 ? -8.991 -6.309 2.800 1.00 92.62 74 ASP A C 1
ATOM 514 O O . ASP A 1 74 ? -8.739 -7.244 2.040 1.00 92.62 74 ASP A O 1
ATOM 518 N N . ALA A 1 75 ? -9.656 -5.227 2.405 1.00 92.50 75 ALA A N 1
ATOM 519 C CA . ALA A 1 75 ? -10.079 -5.018 1.030 1.00 92.50 75 ALA A CA 1
ATOM 520 C C . ALA A 1 75 ? -8.917 -4.666 0.078 1.00 92.50 75 ALA A C 1
ATOM 522 O O . ALA A 1 75 ? -9.121 -4.666 -1.139 1.00 92.50 75 ALA A O 1
ATOM 523 N N . LEU A 1 76 ? -7.718 -4.341 0.586 1.00 92.81 76 LEU A N 1
ATOM 524 C CA . LEU A 1 76 ? -6.573 -4.016 -0.264 1.00 92.81 76 LEU A CA 1
ATOM 525 C C . LEU A 1 76 ? -5.976 -5.288 -0.889 1.00 92.81 76 LEU A C 1
ATOM 527 O O . LEU A 1 76 ? -5.626 -6.225 -0.168 1.00 92.81 76 LEU A O 1
ATOM 531 N N . PRO A 1 77 ? -5.787 -5.318 -2.222 1.00 89.69 77 PRO A N 1
ATOM 532 C CA . PRO A 1 77 ? -5.269 -6.496 -2.919 1.00 89.69 77 PRO A CA 1
ATOM 533 C C . PRO A 1 77 ? -3.815 -6.801 -2.550 1.00 89.69 77 PRO A C 1
ATOM 535 O O . PRO A 1 77 ? -3.387 -7.949 -2.612 1.00 89.69 77 PRO A O 1
ATOM 538 N N . ASP A 1 78 ? -3.059 -5.778 -2.152 1.00 87.31 78 ASP A N 1
ATOM 539 C CA . ASP A 1 78 ? -1.660 -5.875 -1.758 1.00 87.31 78 ASP A CA 1
ATOM 540 C C . ASP A 1 78 ? -1.458 -6.030 -0.242 1.00 87.31 78 ASP A C 1
ATOM 542 O O . ASP A 1 78 ? -0.327 -5.914 0.235 1.00 87.31 78 ASP A O 1
ATOM 546 N N . ARG A 1 79 ? -2.519 -6.328 0.53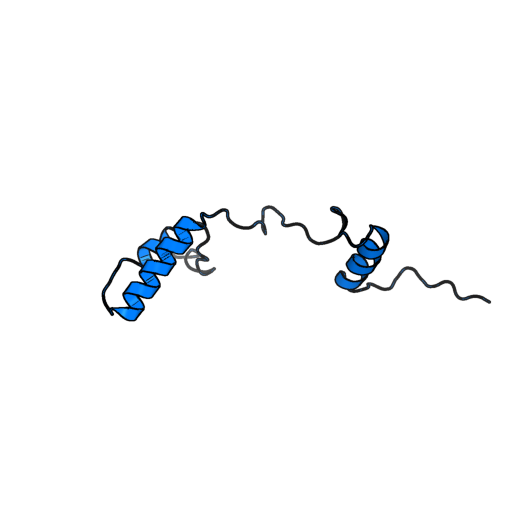1 1.00 83.44 79 ARG A N 1
ATOM 547 C CA . ARG A 1 79 ? -2.368 -6.690 1.948 1.00 83.44 79 ARG A CA 1
ATOM 548 C C . ARG A 1 79 ? -1.511 -7.953 2.053 1.00 83.44 79 ARG A C 1
ATOM 550 O O . ARG A 1 79 ? -1.901 -9.036 1.613 1.00 83.44 79 ARG A O 1
ATOM 557 N N . THR A 1 80 ? -0.355 -7.828 2.695 1.00 72.81 80 THR A N 1
ATOM 558 C CA . THR A 1 80 ? 0.521 -8.953 3.020 1.00 72.81 80 THR A CA 1
ATOM 559 C C . THR A 1 80 ? -0.122 -9.790 4.126 1.00 72.81 80 THR A C 1
ATOM 561 O O . THR A 1 80 ? 0.051 -9.532 5.315 1.00 72.81 80 THR A O 1
ATOM 564 N N . LYS A 1 81 ? -0.907 -10.807 3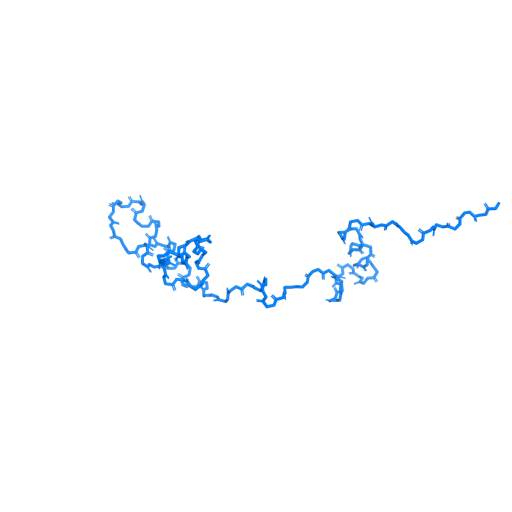.753 1.00 64.06 81 LYS A N 1
ATOM 565 C CA . LYS A 1 81 ? -1.341 -11.822 4.721 1.00 64.06 81 LYS A CA 1
ATOM 566 C C . LYS A 1 81 ? -0.100 -12.573 5.222 1.00 64.06 81 LYS A C 1
ATOM 568 O O . LYS A 1 81 ? 0.762 -12.902 4.400 1.00 64.06 81 LYS A O 1
ATOM 573 N N . PRO A 1 82 ? 0.031 -12.844 6.531 1.00 56.22 82 PRO A N 1
ATOM 574 C CA . PRO A 1 82 ? 1.149 -13.629 7.031 1.00 56.22 82 PRO A CA 1
ATOM 575 C C . PRO A 1 82 ? 1.186 -14.988 6.324 1.00 56.22 82 PRO A C 1
ATOM 577 O O . PRO A 1 82 ? 0.154 -15.616 6.070 1.00 56.22 82 PRO A O 1
ATOM 580 N N . LEU A 1 83 ? 2.396 -15.433 5.987 1.00 49.50 83 LEU A N 1
ATOM 581 C CA . LEU A 1 83 ? 2.685 -16.686 5.291 1.00 49.50 83 LEU A CA 1
ATOM 582 C C . LEU A 1 83 ? 2.400 -17.880 6.230 1.00 49.50 83 LEU A C 1
ATOM 584 O O . LEU A 1 83 ? 3.315 -18.537 6.710 1.00 49.50 83 LEU A O 1
ATOM 588 N N . GLY A 1 84 ? 1.133 -18.139 6.564 1.00 48.00 84 GLY A N 1
ATOM 589 C CA . GLY A 1 84 ? 0.790 -19.146 7.576 1.00 48.00 84 GLY A CA 1
ATOM 590 C C . GLY A 1 84 ? -0.691 -19.463 7.767 1.00 48.00 84 GLY A C 1
ATOM 591 O O . GLY A 1 84 ? -1.009 -20.570 8.189 1.00 48.00 84 GLY A O 1
ATOM 592 N N . GLU A 1 85 ? -1.617 -18.583 7.394 1.00 49.25 85 GLU A N 1
ATOM 593 C CA . GLU A 1 85 ? -3.046 -18.795 7.675 1.00 49.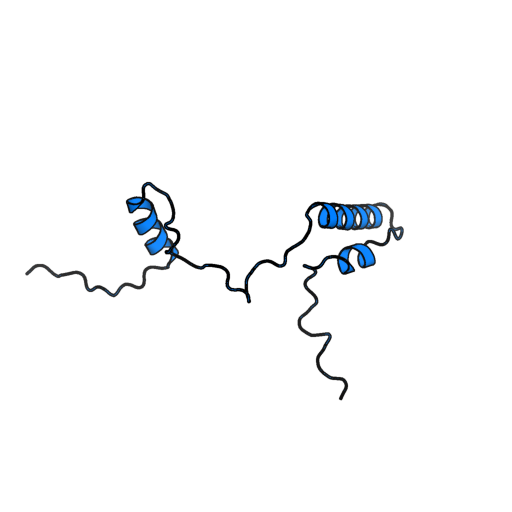25 85 GLU A CA 1
ATOM 594 C C . GLU A 1 85 ? -3.758 -19.542 6.534 1.00 49.25 85 GLU A C 1
ATOM 596 O O . GLU A 1 85 ? -4.705 -19.068 5.913 1.00 49.25 85 GLU A O 1
ATOM 601 N N . GLY A 1 86 ? -3.222 -20.714 6.187 1.00 46.97 86 GLY A N 1
ATOM 602 C CA . GLY A 1 86 ? -3.732 -21.522 5.075 1.00 46.97 86 GLY A CA 1
ATOM 603 C C . GLY A 1 86 ? -3.109 -22.907 4.905 1.00 46.97 86 GLY A C 1
ATOM 604 O O . GLY A 1 86 ? -3.351 -23.555 3.888 1.00 46.97 86 GLY A O 1
ATOM 605 N N . ARG A 1 87 ? -2.311 -23.401 5.862 1.00 47.84 87 ARG A N 1
ATOM 606 C CA . ARG A 1 87 ? -1.811 -24.784 5.829 1.00 47.84 87 ARG A CA 1
ATOM 607 C C . ARG A 1 87 ? -2.200 -25.547 7.095 1.00 47.84 87 ARG A C 1
ATOM 609 O O . ARG A 1 87 ? -1.499 -25.491 8.092 1.00 47.84 87 ARG A O 1
ATOM 616 N N . GLY A 1 88 ? -3.290 -26.312 6.988 1.00 42.50 88 GLY A N 1
ATOM 617 C CA . GLY A 1 88 ? -3.451 -27.575 7.716 1.00 42.50 88 GLY A CA 1
ATOM 618 C C . GLY A 1 88 ? -4.364 -27.580 8.945 1.00 42.50 88 GLY A C 1
ATOM 619 O O . GLY A 1 88 ? -3.895 -27.785 10.056 1.00 42.50 88 GLY A O 1
ATOM 620 N N . LYS A 1 89 ? -5.686 -27.525 8.745 1.00 46.38 89 LYS A N 1
ATOM 621 C CA . LYS A 1 89 ? -6.545 -28.543 9.374 1.00 46.38 89 LYS A CA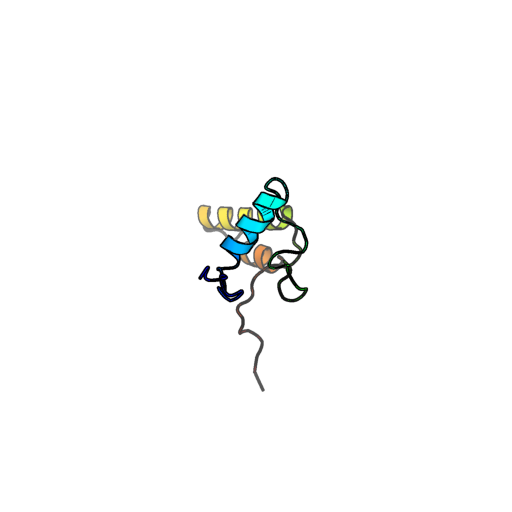 1
ATOM 622 C C . LYS A 1 89 ? -6.741 -29.641 8.338 1.00 46.38 89 LYS A C 1
ATOM 624 O O . LYS A 1 89 ? -7.486 -29.428 7.384 1.00 46.38 89 LYS A O 1
ATOM 629 N N . ARG A 1 90 ? -6.014 -30.742 8.486 1.00 46.97 90 ARG A N 1
ATOM 630 C CA . ARG A 1 90 ? -6.328 -32.082 7.983 1.00 46.97 90 ARG A CA 1
ATOM 631 C C . ARG A 1 90 ? -5.370 -33.053 8.651 1.00 46.97 90 ARG A C 1
ATOM 633 O O . ARG A 1 90 ? -4.155 -32.780 8.566 1.00 46.97 90 ARG A O 1
#

pLDDT: mean 77.73, std 18.73, range [33.28, 97.94]

Foldseek 3Di:
DDDDDDPDDPDPLVVVQQVVCVVVVNDRDPPRDDDQDPVRDQDDWDPVLVVVLVVQVVVCVVVVDHPCSVVSLVPTRRNDDPPPPDDDPD

Secondary structure (DSSP, 8-state):
---PPPS-----HHHHHHHHHHHTTTPPPTTSSPPPPTTTSPPP--HHHHHHHHHHHHHHHHH-S--SHHHHHHT-TT----TTTTS---

Radius of gyration: 23.63 Å; chains: 1; bounding box: 70×42×41 Å

Organism: NCBI:txid2570229

Sequence (90 aa):
MAVKPESGAHQPEALALAAEAARHGGKKPDDVGLVATPKTAPVQTSSAAKDRAATKVLQEGVTGKDKGAEAAIDALPDRTKPLGEGRGKR

=== Feature glossary ===
Legend for the data blocks above and below:

— What the protein is —

Sequence gives the chain of amino acids in standard one-letter code (A=alanine, C=cysteine, …, Y=tyrosine), read N→C. It is the only feature that is directly encoded by the gene; all structural features are derived from the folded form of this sequence.

The annotation block draws on four external resources. InterPro: which protein families and domains the sequence belongs to. GO: standardized terms for what the protein does, what process it participates in, and where in the cell it acts. CATH: which structural fold it has in the CATH hierarchy. Organism: the species of origin.

— Where its atoms are —

Atomic coordinates in PDBx/mmCIF format — the same representation the Protein Data Bank distributes. Each line of the _atom_site loop places one backbone atom in Cartesian space (units: ångströms, origin: arbitrary).

Six rendered views show the 3D structure from the faces of a cube — i.e. along ±x, ±y, ±z. Rendering representation is drawn randomly per protein from cartoon (secondary-structure ribbons), sticks (backbone bonds), or molecular surface; coloring is either N→C rainbow (blue at the N-terminus through red at the C-terminus) or one color per chain.

— Local backbone conformation —

DSSP 8-state secondary structure assigns each residue one of H (α-helix), G (3₁₀-helix), I (π-helix), E (extended β-strand), B (isolated β-bridge), T (hydrogen-bonded turn), S (bend), or '-' (coil). The assignment is computed from backbone hydrogen-bond geometry via the Kabsch–Sander algorithm.

P-SEA three-state annotation labels each residue as helix, strand, or coil based purely on the geometry of the Cα trace. It serves as a fallback when the full backbone (and thus DSSP) is unavailable.

φ (phi) and ψ (psi) are the two rotatable backbone dihedrals per residue: φ is the C(i-1)–N–Cα–C torsion, ψ is the N–Cα–C–N(i+1) torsion, both in degrees on (−180°, 180°]. α-helical residues cluster near (−60°, −45°); β-strand residues near (−120°, +130°). A Ramachandran plot is simply a scatter of (φ, ψ) for every residue.

— Global shape and packing —

Radius of gyration (Rg) is the root-mean-square distance of Cα atoms from their centroid — a single number for overall size and compactness. A globular domain of N residues has Rg ≈ 2.2·N^0.38 Å; an extended or disordered chain has a much larger Rg. The Cα contact count is the number of residue pairs whose Cα atoms are within 8 Å and are more than four positions apart in sequence — a standard proxy for tertiary packing density. The bounding box is the smallest axis-aligned box enclosing all Cα atoms.

Accessible surface area quantifies burial. A residue with SASA near zero is packed into the hydrophobic core; one with SASA >100 Å² sits on the surface. Computed here via the Shrake–Rupley numerical algorithm with a 1.4 Å probe.

The contact map is a binary N×N matrix image: pixel (i, j) is dark where Cα_i and Cα_j are within 8 Å and |i−j|>4. Because the |i−j|>4 filter removes local helical contacts, off-diagonal stripes parallel to the main diagonal indicate parallel β-sheets; stripes perpendicular to it indicate antiparallel β-sheets. The Ramachandran plot scatters every residue's (φ, ψ) pair against the sterically allowed regions. The PAE heatmap renders the predicted-aligned-error matrix.

— Structural neighborhood —

A 3Di character summarizes, for each residue, the relative orientation of the Cα frame of its nearest spatial neighbor. Because it encodes fold topology rather than chemistry, 3Di alignments detect remote structural similarity that sequence alignment misses.

Structural nearest neighbors (via Foldseek easy-search vs the PDB). Reported per hit: target PDB id, E-value, and alignment TM-score. A TM-score above ~0.5 is the conventional threshold for 'same fold'.

— Confidence and disorder —

For AlphaFold models, the B-factor field carries pLDDT — the model's own estimate of local accuracy on a 0–100 scale. Regions with pLDDT<50 should be treated as essentially unmodeled; they often correspond to intrinsically disordered segments.

B-factor (Debye–Waller factor) reflects atomic displacement in the crystal lattice. It is an experimental observable (units Å²), not a prediction; low values mean the atom is pinned down, high values mean it moves or is heterogeneous across the crystal.

Predicted Aligned Error (PAE) is an AlphaFold confidence matrix: entry (i, j) is the expected error in the position of residue j, in ångströms, when the prediction is superimposed on the true structure at residue i. Low PAE within a block of residues means that block is internally rigid and well-predicted; high PAE between two blocks means their relative placement is uncertain even if each block individually is confident.